Protein AF-A0A415E719-F1 (afdb_monomer_lite)

Organism: NCBI:txid1776384

Radius of gyration: 19.94 Å; chains: 1; bounding box: 47×19×59 Å

Structure (mmCIF, N/CA/C/O backbone):
data_AF-A0A415E719-F1
#
_entry.id   AF-A0A415E719-F1
#
loop_
_atom_site.group_PDB
_atom_site.id
_atom_site.type_symbol
_atom_site.label_atom_id
_atom_site.label_alt_id
_atom_site.label_comp_id
_atom_site.label_asym_id
_atom_site.label_entity_id
_atom_site.label_seq_id
_atom_site.pdbx_PDB_ins_code
_atom_site.Cartn_x
_atom_site.Cartn_y
_atom_site.Cartn_z
_atom_site.occupancy
_atom_site.B_iso_or_equiv
_atom_site.auth_seq_id
_atom_site.auth_comp_id
_atom_site.auth_asym_id
_atom_site.auth_atom_id
_atom_site.pdbx_PDB_model_num
ATOM 1 N N . MET A 1 1 ? -12.260 -3.861 16.061 1.00 79.56 1 MET A N 1
ATOM 2 C CA . MET A 1 1 ? -10.880 -4.260 16.446 1.00 79.56 1 MET A CA 1
ATOM 3 C C . MET A 1 1 ? -10.538 -3.891 17.884 1.00 79.56 1 MET A C 1
ATOM 5 O O . MET A 1 1 ? -10.960 -2.849 18.372 1.00 79.56 1 MET A O 1
ATOM 9 N N . SER A 1 2 ? -9.716 -4.705 18.539 1.00 88.38 2 SER A N 1
ATOM 10 C CA . SER A 1 2 ? -9.002 -4.443 19.792 1.00 88.38 2 SER A CA 1
ATOM 11 C C . SER A 1 2 ? -7.810 -3.487 19.600 1.00 88.38 2 SER A C 1
ATOM 13 O O . SER A 1 2 ? -7.333 -3.277 18.489 1.00 88.38 2 SER A O 1
ATOM 15 N N . ILE A 1 3 ? -7.284 -2.926 20.699 1.00 88.25 3 ILE A N 1
ATOM 16 C CA . ILE A 1 3 ? -6.086 -2.055 20.663 1.00 88.25 3 ILE A CA 1
ATOM 17 C C . ILE A 1 3 ? -4.867 -2.808 20.106 1.00 88.25 3 ILE A C 1
ATOM 19 O O . ILE A 1 3 ? -4.057 -2.233 19.385 1.00 88.25 3 ILE A O 1
ATOM 23 N N . ARG A 1 4 ? -4.747 -4.104 20.417 1.00 92.38 4 ARG A N 1
ATOM 24 C CA . ARG A 1 4 ? -3.652 -4.947 19.928 1.00 92.38 4 ARG A CA 1
ATOM 25 C C . ARG A 1 4 ? -3.716 -5.135 18.413 1.00 92.38 4 ARG A C 1
ATOM 27 O O . ARG A 1 4 ? -2.681 -5.065 17.762 1.00 92.38 4 ARG A O 1
ATOM 34 N N . GLU A 1 5 ? -4.910 -5.357 17.872 1.00 92.50 5 GLU A N 1
ATOM 35 C CA . GLU A 1 5 ? -5.115 -5.480 16.424 1.00 92.50 5 GLU A CA 1
ATOM 36 C C . GLU A 1 5 ? -4.792 -4.162 15.717 1.00 92.50 5 GLU A C 1
ATOM 38 O O . GLU A 1 5 ? -4.016 -4.177 14.773 1.00 92.50 5 GLU A O 1
ATOM 43 N N . ILE A 1 6 ? -5.249 -3.021 16.251 1.00 92.06 6 ILE A N 1
ATOM 44 C CA . ILE A 1 6 ? -4.902 -1.688 15.725 1.00 92.06 6 ILE A CA 1
ATOM 45 C C . ILE A 1 6 ? -3.381 -1.489 15.672 1.00 92.06 6 ILE A C 1
ATOM 47 O O . ILE A 1 6 ? -2.851 -1.062 14.648 1.00 92.06 6 ILE A O 1
ATOM 51 N N . ALA A 1 7 ? -2.665 -1.815 16.753 1.00 93.62 7 ALA A N 1
ATOM 52 C CA . ALA A 1 7 ? -1.209 -1.692 16.792 1.00 93.62 7 ALA A CA 1
ATOM 53 C C . ALA A 1 7 ? -0.524 -2.587 15.744 1.00 93.62 7 ALA A C 1
ATOM 55 O O . ALA A 1 7 ? 0.378 -2.123 15.050 1.00 93.62 7 ALA A O 1
ATOM 56 N N . SER A 1 8 ? -0.993 -3.830 15.589 1.00 95.62 8 SER A N 1
ATOM 57 C CA . SER A 1 8 ? -0.495 -4.762 14.569 1.00 95.62 8 SER A CA 1
ATOM 58 C C . SER A 1 8 ? -0.735 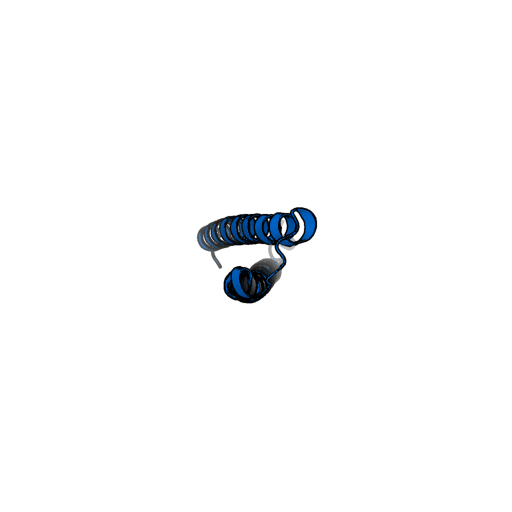-4.233 13.154 1.00 95.62 8 SER A C 1
ATOM 60 O O . SER A 1 8 ? 0.173 -4.239 12.330 1.00 95.62 8 SER A O 1
ATOM 62 N N . THR A 1 9 ? -1.932 -3.711 12.869 1.00 95.12 9 THR A N 1
ATOM 63 C CA . THR A 1 9 ? -2.258 -3.135 11.558 1.00 95.12 9 THR A CA 1
ATOM 64 C C . THR A 1 9 ? -1.402 -1.905 11.258 1.00 95.12 9 THR A C 1
ATOM 66 O O . THR A 1 9 ? -0.919 -1.757 10.139 1.00 95.12 9 THR A O 1
ATOM 69 N N . ILE A 1 10 ? -1.154 -1.036 12.244 1.00 95.94 10 ILE A N 1
ATOM 70 C CA . ILE A 1 10 ? -0.259 0.125 12.089 1.00 95.94 10 ILE A CA 1
ATOM 71 C C . ILE A 1 10 ? 1.184 -0.317 11.808 1.00 95.94 10 ILE A C 1
ATOM 73 O O . ILE A 1 10 ? 1.872 0.300 10.989 1.00 95.94 10 ILE A O 1
ATOM 77 N N . GLU A 1 11 ? 1.656 -1.370 12.472 1.00 96.38 11 GLU A N 1
ATOM 78 C CA . GLU A 1 11 ? 2.982 -1.936 12.234 1.00 96.38 11 GLU A CA 1
ATOM 79 C C . GLU A 1 11 ? 3.104 -2.487 10.805 1.00 96.38 11 GLU A C 1
ATOM 81 O O . GLU A 1 11 ? 4.038 -2.119 10.089 1.00 96.38 11 GLU A O 1
ATOM 86 N N . GLU A 1 12 ? 2.127 -3.271 10.343 1.00 96.25 12 GLU A N 1
ATOM 87 C CA . GLU A 1 12 ? 2.070 -3.760 8.959 1.00 96.25 12 GLU A CA 1
ATOM 88 C C . GLU A 1 12 ? 2.060 -2.617 7.938 1.00 96.25 12 GLU A C 1
ATOM 90 O O . GLU A 1 12 ? 2.852 -2.617 6.998 1.00 96.25 12 GLU A O 1
ATOM 95 N N . LEU A 1 13 ? 1.220 -1.601 8.151 1.00 97.38 13 LEU A N 1
ATOM 96 C CA . LEU A 1 13 ? 1.178 -0.404 7.311 1.00 97.38 13 LEU A CA 1
ATOM 97 C C . LEU A 1 13 ? 2.537 0.309 7.288 1.00 97.38 13 LEU A C 1
ATOM 99 O O . LEU A 1 13 ? 2.994 0.753 6.237 1.00 97.38 13 LEU A O 1
ATOM 103 N N . SER A 1 14 ? 3.237 0.374 8.420 1.00 96.94 14 SER A N 1
ATOM 104 C CA . SER A 1 14 ? 4.576 0.968 8.485 1.00 96.94 14 SER A CA 1
ATOM 105 C C . SER A 1 14 ? 5.601 0.187 7.653 1.00 96.94 14 SER A C 1
ATOM 107 O O . SER A 1 14 ? 6.493 0.790 7.054 1.00 96.94 14 SER A O 1
ATOM 109 N N . TYR A 1 15 ? 5.492 -1.143 7.589 1.00 96.69 15 TYR A N 1
ATOM 110 C CA . TYR A 1 15 ? 6.320 -1.969 6.706 1.00 96.69 15 TYR A CA 1
ATOM 111 C C . TYR A 1 15 ? 5.969 -1.780 5.228 1.00 96.69 15 TYR A C 1
ATOM 113 O O . TYR A 1 15 ? 6.871 -1.587 4.405 1.00 96.69 15 TYR A O 1
ATOM 121 N N . ASP A 1 16 ? 4.678 -1.769 4.899 1.00 96.06 16 ASP A N 1
ATOM 122 C CA . ASP A 1 16 ? 4.188 -1.532 3.540 1.00 96.06 16 ASP A CA 1
ATOM 123 C C . ASP A 1 16 ? 4.666 -0.153 3.032 1.00 96.06 16 ASP A C 1
ATOM 125 O O . ASP A 1 16 ? 5.215 -0.053 1.934 1.00 96.06 16 ASP A O 1
ATOM 129 N N . ALA A 1 17 ? 4.596 0.896 3.863 1.00 96.75 17 ALA A N 1
ATOM 130 C CA . ALA A 1 17 ? 5.072 2.242 3.528 1.00 96.75 17 ALA A CA 1
ATOM 131 C C . ALA A 1 17 ? 6.581 2.298 3.224 1.00 96.75 17 ALA A C 1
ATOM 133 O O . ALA A 1 17 ? 6.990 2.919 2.243 1.00 96.75 17 ALA A O 1
ATOM 134 N N . ARG A 1 18 ? 7.421 1.620 4.022 1.00 96.69 18 ARG A N 1
ATOM 135 C CA . ARG A 1 18 ? 8.876 1.538 3.763 1.00 96.69 18 ARG A CA 1
ATOM 136 C C . ARG A 1 18 ? 9.190 0.794 2.467 1.00 96.69 18 ARG A C 1
ATOM 138 O O . ARG A 1 18 ? 10.135 1.146 1.761 1.00 96.69 18 ARG A O 1
ATOM 145 N N . THR A 1 19 ? 8.407 -0.236 2.158 1.00 95.62 19 THR A N 1
ATOM 146 C CA . THR A 1 19 ? 8.558 -1.002 0.916 1.00 95.62 19 THR A CA 1
ATOM 147 C C . THR A 1 19 ? 8.194 -0.141 -0.291 1.00 95.62 19 THR A C 1
ATOM 149 O O . THR A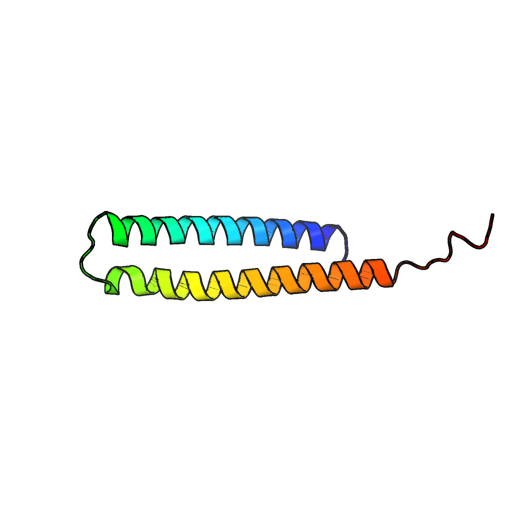 1 19 ? 8.947 -0.100 -1.261 1.00 95.62 19 THR A O 1
ATOM 152 N N . ILE A 1 20 ? 7.087 0.603 -0.204 1.00 96.19 20 ILE A N 1
ATOM 153 C CA . ILE A 1 20 ? 6.656 1.568 -1.224 1.00 96.19 20 ILE A CA 1
ATOM 154 C C . ILE A 1 20 ? 7.754 2.611 -1.470 1.00 96.19 20 ILE A C 1
ATOM 156 O O . ILE A 1 20 ? 8.150 2.790 -2.619 1.00 96.19 20 ILE A O 1
ATOM 160 N N . ASP A 1 21 ? 8.302 3.227 -0.418 1.00 95.25 21 ASP A N 1
ATOM 161 C CA . ASP A 1 21 ? 9.399 4.204 -0.532 1.00 95.25 21 ASP A CA 1
ATOM 162 C C . ASP A 1 21 ? 10.645 3.600 -1.203 1.00 95.25 21 ASP A C 1
ATOM 164 O O . ASP A 1 21 ? 11.207 4.176 -2.136 1.00 95.25 21 ASP A O 1
ATOM 168 N N . SER A 1 22 ? 11.027 2.378 -0.820 1.00 94.00 22 SER A N 1
ATOM 169 C CA . SER A 1 22 ? 12.161 1.678 -1.438 1.00 94.00 22 SER A CA 1
ATOM 170 C C . SER A 1 22 ? 11.954 1.458 -2.941 1.00 94.00 22 SER A C 1
ATOM 172 O O . SER A 1 22 ? 12.878 1.657 -3.729 1.00 94.00 22 SER A O 1
ATOM 174 N N . ILE A 1 23 ? 10.739 1.097 -3.363 1.00 93.50 23 ILE A N 1
ATOM 175 C CA . ILE A 1 23 ? 10.410 0.928 -4.784 1.00 93.50 23 ILE A CA 1
ATOM 176 C C . ILE A 1 23 ? 10.391 2.284 -5.515 1.00 93.50 23 ILE A C 1
ATOM 178 O O . ILE A 1 23 ? 10.875 2.376 -6.644 1.00 93.50 23 ILE A O 1
ATOM 182 N N . GLN A 1 24 ? 9.926 3.363 -4.875 1.00 91.12 24 GLN A N 1
ATOM 183 C CA . GLN A 1 24 ? 10.015 4.714 -5.450 1.00 91.12 24 GLN A CA 1
ATOM 184 C C . GLN A 1 24 ? 11.464 5.124 -5.715 1.00 91.12 24 GLN A C 1
ATOM 186 O O . GLN A 1 24 ? 11.746 5.716 -6.758 1.00 91.12 24 GLN A O 1
ATOM 191 N N . GLN A 1 25 ? 12.392 4.767 -4.823 1.00 89.31 25 GLN A N 1
ATOM 192 C CA . GLN A 1 25 ? 13.816 5.000 -5.056 1.00 89.31 25 GLN A CA 1
ATOM 193 C C . GLN A 1 25 ? 14.329 4.225 -6.270 1.00 89.31 25 GLN A C 1
ATOM 195 O O . GLN A 1 25 ? 15.086 4.791 -7.054 1.00 89.31 25 GLN A O 1
ATOM 200 N N . VAL A 1 26 ? 13.888 2.980 -6.486 1.00 88.06 26 VAL A N 1
ATOM 201 C CA . VAL A 1 26 ? 14.239 2.208 -7.694 1.00 88.06 26 VAL A CA 1
ATOM 202 C C . VAL A 1 26 ? 13.802 2.951 -8.959 1.00 88.06 26 VAL A C 1
ATOM 204 O O . VAL A 1 26 ? 14.620 3.137 -9.859 1.00 88.06 26 VAL A O 1
ATOM 207 N N . PHE A 1 27 ? 12.567 3.460 -9.014 1.00 88.81 27 PHE A N 1
ATOM 208 C CA . PHE A 1 27 ? 12.115 4.255 -10.163 1.00 88.81 27 PHE A CA 1
ATOM 209 C C . PHE A 1 27 ? 12.878 5.566 -10.314 1.00 88.81 27 PHE A C 1
ATOM 211 O O . PHE A 1 27 ? 13.208 5.955 -11.432 1.00 88.81 27 PHE A O 1
ATOM 218 N N . PHE A 1 28 ? 13.189 6.246 -9.209 1.00 86.50 28 PHE A N 1
ATOM 219 C CA . PHE A 1 28 ? 14.001 7.457 -9.252 1.00 86.50 28 PHE A CA 1
ATOM 220 C C . PHE A 1 28 ? 15.378 7.169 -9.866 1.00 86.50 28 PHE A C 1
ATOM 222 O O . PHE A 1 28 ? 15.820 7.895 -10.756 1.00 86.50 28 PHE A O 1
ATOM 229 N N . GLN A 1 29 ? 16.037 6.081 -9.450 1.00 84.44 29 GLN A N 1
ATOM 230 C CA . GLN A 1 29 ? 17.299 5.660 -10.058 1.00 84.44 29 GLN A CA 1
ATOM 231 C C . GLN A 1 29 ? 17.122 5.343 -11.546 1.00 84.44 29 GLN A C 1
ATOM 233 O O . GLN A 1 29 ? 17.895 5.849 -12.353 1.00 84.44 29 GLN A O 1
ATOM 238 N N . ALA A 1 30 ? 16.089 4.589 -11.921 1.00 84.06 30 ALA A N 1
ATOM 239 C CA . ALA A 1 30 ? 15.815 4.228 -13.312 1.00 84.06 30 ALA A CA 1
ATOM 240 C C . ALA A 1 30 ? 15.653 5.461 -14.219 1.00 84.06 30 ALA A C 1
ATOM 242 O O . ALA A 1 30 ? 16.329 5.586 -15.241 1.00 84.06 30 ALA A O 1
ATOM 243 N N . ILE A 1 31 ? 14.798 6.404 -13.805 1.00 83.50 31 ILE A N 1
ATOM 244 C CA . ILE A 1 31 ? 14.438 7.600 -14.578 1.00 83.50 31 ILE A CA 1
ATOM 245 C C . ILE A 1 31 ? 15.622 8.564 -14.684 1.00 83.50 31 ILE A C 1
ATOM 247 O O . ILE A 1 31 ? 15.915 9.072 -15.765 1.00 83.50 31 ILE A O 1
ATOM 251 N N . PHE A 1 32 ? 16.304 8.839 -13.568 1.00 83.25 32 PHE A N 1
ATOM 252 C CA . PHE A 1 32 ? 17.304 9.909 -13.509 1.00 83.25 32 PHE A CA 1
ATOM 253 C C . PHE A 1 32 ? 18.745 9.435 -13.721 1.00 83.25 32 PHE A C 1
ATOM 255 O O . PHE A 1 32 ? 19.600 10.262 -14.035 1.00 83.25 32 PHE A O 1
ATOM 262 N N . ARG A 1 33 ? 19.040 8.133 -13.589 1.00 80.25 33 ARG A N 1
ATOM 263 C CA . ARG A 1 33 ? 20.357 7.563 -13.939 1.00 80.25 33 ARG A CA 1
ATOM 264 C C . ARG A 1 33 ? 20.414 6.948 -15.335 1.00 80.25 33 ARG A C 1
ATOM 266 O O . ARG A 1 33 ? 21.467 6.448 -15.721 1.00 80.25 33 ARG A O 1
ATOM 273 N N . GLY A 1 34 ? 19.338 7.076 -16.112 1.00 67.06 34 GLY A N 1
ATOM 274 C CA . GLY A 1 34 ? 19.355 6.824 -17.549 1.00 67.06 34 GLY A CA 1
ATOM 275 C C . GLY A 1 34 ? 19.322 5.348 -17.928 1.00 67.06 34 GLY A C 1
ATOM 276 O O . GLY A 1 34 ? 19.947 4.976 -18.920 1.00 67.06 34 GLY A O 1
ATOM 277 N N . GLU A 1 35 ? 18.605 4.507 -17.176 1.00 69.19 35 GLU A N 1
ATOM 278 C CA . GLU A 1 35 ? 18.303 3.167 -17.679 1.00 69.19 35 GLU A CA 1
ATOM 279 C C . GLU A 1 35 ? 17.342 3.272 -18.870 1.00 69.19 35 GLU A C 1
ATOM 281 O O . GLU A 1 35 ? 16.273 3.874 -18.789 1.00 69.19 35 GLU A O 1
ATOM 286 N N . THR A 1 36 ? 17.756 2.729 -20.014 1.00 62.53 36 THR A N 1
ATOM 287 C CA . THR A 1 36 ? 17.082 2.921 -21.307 1.00 62.53 36 THR A CA 1
ATOM 288 C C . THR A 1 36 ? 16.001 1.877 -21.592 1.00 62.53 36 THR A C 1
ATOM 290 O O . THR A 1 36 ? 15.257 2.023 -22.561 1.00 62.53 36 THR A O 1
ATOM 293 N N . THR A 1 37 ? 15.897 0.836 -20.762 1.00 69.50 37 THR A N 1
ATOM 294 C CA . THR A 1 37 ? 14.986 -0.302 -20.950 1.00 69.50 37 THR A CA 1
ATOM 295 C C . THR A 1 37 ? 14.024 -0.448 -19.780 1.00 69.50 37 THR A C 1
ATOM 297 O O . THR A 1 37 ? 14.432 -0.744 -18.660 1.00 69.50 37 THR A O 1
ATOM 300 N N . THR A 1 38 ? 12.731 -0.285 -20.054 1.00 70.94 38 THR A N 1
ATOM 301 C CA . THR A 1 38 ? 11.661 -0.358 -19.050 1.00 70.94 38 THR A CA 1
ATOM 302 C C . THR A 1 38 ? 11.407 -1.775 -18.532 1.00 70.94 38 THR A C 1
ATOM 304 O O . THR A 1 38 ? 11.002 -1.918 -17.384 1.00 70.94 38 THR A O 1
ATOM 307 N N . GLU A 1 39 ? 11.714 -2.812 -19.323 1.00 79.75 39 GLU A N 1
ATOM 308 C CA . GLU A 1 39 ? 11.479 -4.227 -18.970 1.00 79.75 39 GLU A CA 1
ATOM 309 C C . GLU A 1 39 ? 12.131 -4.635 -17.638 1.00 79.75 39 GLU A C 1
ATOM 311 O O . GLU A 1 39 ? 11.552 -5.394 -16.860 1.00 79.75 39 GLU A O 1
ATOM 316 N N . SER A 1 40 ? 13.305 -4.079 -17.315 1.00 80.75 40 SER A N 1
ATOM 317 C CA . SER A 1 40 ? 14.010 -4.328 -16.047 1.00 80.75 40 SER A CA 1
ATOM 318 C C . SER A 1 40 ? 13.224 -3.873 -14.806 1.00 80.75 40 SER A C 1
ATOM 320 O O . SER A 1 40 ? 13.541 -4.293 -13.690 1.00 80.75 40 SER A O 1
ATOM 322 N N . PHE A 1 41 ? 12.198 -3.033 -14.986 1.00 85.25 41 PHE A N 1
ATOM 323 C CA . PHE A 1 41 ? 11.414 -2.402 -13.922 1.00 85.25 41 PHE A CA 1
ATOM 324 C C . PHE A 1 41 ? 9.941 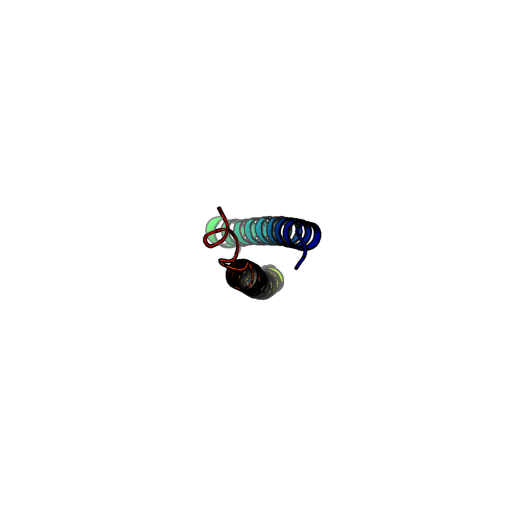-2.812 -13.899 1.00 85.25 41 PHE A C 1
ATOM 326 O O . PHE A 1 41 ? 9.225 -2.395 -12.987 1.00 85.25 41 PHE A O 1
ATOM 333 N N . ASP A 1 42 ? 9.481 -3.650 -14.831 1.00 87.19 42 ASP A N 1
ATOM 334 C CA . ASP A 1 42 ? 8.074 -4.066 -14.903 1.00 87.19 42 ASP A CA 1
ATOM 335 C C . ASP A 1 42 ? 7.607 -4.733 -13.600 1.00 87.19 42 ASP A C 1
ATOM 337 O O . ASP A 1 42 ? 6.526 -4.434 -13.087 1.00 87.19 42 ASP A O 1
ATOM 341 N N . TRP A 1 43 ? 8.458 -5.576 -13.003 1.00 88.19 43 TRP A N 1
ATOM 342 C CA . TRP A 1 43 ? 8.182 -6.209 -11.709 1.00 88.19 43 TRP A CA 1
ATOM 343 C C . TRP A 1 43 ? 8.016 -5.178 -10.588 1.00 88.19 43 TRP A C 1
ATOM 345 O O . TRP A 1 43 ? 7.157 -5.338 -9.722 1.00 88.19 43 TRP A O 1
ATOM 355 N N . ALA A 1 44 ? 8.824 -4.115 -10.603 1.00 89.69 44 ALA A N 1
ATOM 356 C CA . ALA A 1 44 ? 8.780 -3.068 -9.596 1.00 89.69 44 ALA A CA 1
ATOM 357 C C . ALA A 1 44 ? 7.503 -2.242 -9.763 1.00 89.69 44 ALA A C 1
ATOM 359 O O . ALA A 1 44 ? 6.864 -1.910 -8.768 1.00 89.69 44 ALA A O 1
ATOM 360 N N . PHE A 1 45 ? 7.095 -1.955 -11.005 1.00 89.94 45 PHE A N 1
ATOM 361 C CA . PHE A 1 45 ? 5.862 -1.229 -11.318 1.00 89.94 45 PHE A CA 1
ATOM 362 C C . PHE A 1 45 ? 4.609 -1.999 -10.893 1.00 89.94 45 PHE A C 1
ATOM 364 O O . PHE A 1 45 ? 3.751 -1.447 -10.199 1.00 89.94 45 PHE A O 1
ATOM 371 N N . ASP A 1 46 ? 4.530 -3.287 -11.226 1.00 92.81 46 ASP A N 1
ATOM 372 C CA . ASP A 1 46 ? 3.436 -4.159 -10.791 1.00 92.81 46 ASP A CA 1
ATOM 373 C C . ASP A 1 46 ? 3.393 -4.300 -9.257 1.00 92.81 46 ASP A C 1
ATOM 375 O O . ASP A 1 46 ? 2.336 -4.127 -8.639 1.00 92.81 46 ASP A O 1
ATOM 379 N N . ALA A 1 47 ? 4.547 -4.529 -8.619 1.00 92.62 47 ALA A N 1
ATOM 380 C CA . ALA A 1 47 ? 4.645 -4.609 -7.163 1.00 92.62 47 ALA A CA 1
ATOM 381 C C . ALA A 1 47 ? 4.222 -3.296 -6.489 1.00 92.62 47 ALA A C 1
ATOM 383 O O . ALA A 1 47 ? 3.455 -3.323 -5.526 1.00 92.62 47 ALA A O 1
ATOM 384 N N . PHE A 1 48 ? 4.660 -2.148 -7.014 1.00 94.56 48 PHE A N 1
ATOM 385 C CA . PHE A 1 48 ? 4.283 -0.830 -6.511 1.00 94.56 48 PHE A CA 1
ATOM 386 C C . PHE A 1 48 ? 2.771 -0.613 -6.570 1.00 94.56 48 PHE A C 1
ATOM 388 O O . PHE A 1 48 ? 2.169 -0.216 -5.571 1.00 94.56 48 PHE A O 1
ATOM 395 N N . GLY A 1 49 ? 2.140 -0.913 -7.709 1.00 94.94 49 GLY A N 1
ATOM 396 C CA . GLY A 1 49 ? 0.693 -0.776 -7.874 1.00 94.94 49 GLY A CA 1
ATOM 397 C C . GLY A 1 49 ? -0.091 -1.651 -6.893 1.00 94.94 49 GLY A C 1
ATOM 398 O O . GLY A 1 49 ? -0.997 -1.172 -6.211 1.00 94.94 49 GLY A O 1
ATOM 399 N N . LYS A 1 50 ? 0.297 -2.924 -6.751 1.00 95.75 50 LYS A N 1
ATOM 400 C CA . LYS A 1 50 ? -0.348 -3.858 -5.812 1.00 95.75 50 LYS A CA 1
ATOM 401 C C . LYS A 1 50 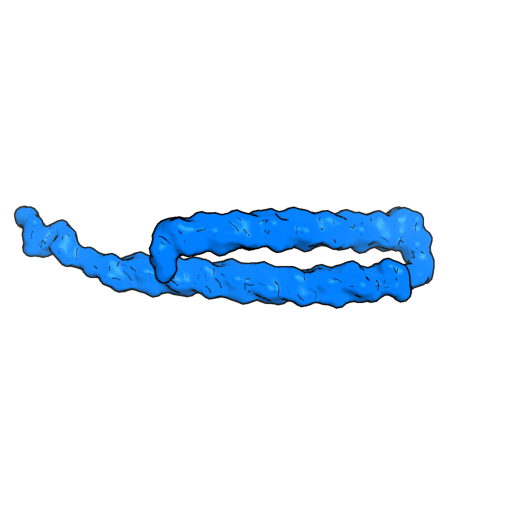? -0.178 -3.429 -4.356 1.00 95.75 50 LYS A C 1
ATOM 403 O O . LYS A 1 50 ? -1.148 -3.452 -3.597 1.00 95.75 50 LYS A O 1
ATOM 408 N N . LEU A 1 51 ? 1.031 -3.024 -3.968 1.00 96.00 51 LEU A N 1
ATOM 409 C CA . LEU A 1 51 ? 1.339 -2.607 -2.599 1.00 96.00 51 LEU A CA 1
ATOM 410 C C . LEU A 1 51 ? 0.624 -1.310 -2.229 1.00 96.00 51 LEU A C 1
ATOM 412 O O . LEU A 1 51 ? 0.005 -1.246 -1.173 1.00 96.00 51 LEU A O 1
ATOM 416 N N . THR A 1 52 ? 0.648 -0.301 -3.100 1.00 96.56 52 THR A N 1
ATOM 417 C CA . THR A 1 52 ? -0.038 0.978 -2.848 1.00 96.56 52 THR A CA 1
ATOM 418 C C . THR A 1 52 ? -1.553 0.808 -2.762 1.00 96.56 52 THR A C 1
ATOM 420 O O . THR A 1 52 ? -2.178 1.372 -1.862 1.00 96.56 52 THR A O 1
ATOM 423 N N . PHE A 1 53 ? -2.148 -0.020 -3.626 1.00 96.62 53 PHE A N 1
ATOM 424 C CA . PHE A 1 53 ? -3.572 -0.352 -3.553 1.00 96.62 53 PHE A CA 1
ATOM 425 C C . PHE A 1 53 ? -3.929 -1.070 -2.244 1.00 96.62 53 PHE A C 1
ATOM 427 O O . PHE A 1 53 ? -4.862 -0.670 -1.547 1.00 96.62 53 PHE A O 1
ATOM 434 N N . SER A 1 54 ? -3.158 -2.099 -1.878 1.00 96.00 54 SER A N 1
ATOM 435 C CA . SER A 1 54 ? -3.336 -2.839 -0.623 1.00 96.00 54 SER A CA 1
ATOM 436 C C . SER A 1 54 ? -3.208 -1.923 0.598 1.00 96.00 54 SER A C 1
ATOM 438 O O . SER A 1 54 ? -4.095 -1.904 1.452 1.00 96.00 54 SER A O 1
ATOM 440 N N . PHE A 1 55 ? -2.160 -1.096 0.641 1.00 97.00 55 PHE A N 1
ATOM 441 C CA . PHE A 1 55 ? -1.920 -0.116 1.699 1.00 97.00 55 PHE A CA 1
ATOM 442 C C . PHE A 1 55 ? -3.101 0.848 1.848 1.00 97.00 55 PHE A C 1
ATOM 444 O O . PHE A 1 55 ? -3.601 1.050 2.954 1.00 97.00 55 PHE A O 1
ATOM 451 N N . SER A 1 56 ? -3.594 1.400 0.734 1.00 97.69 56 SER A N 1
ATOM 452 C CA . SER A 1 56 ? -4.743 2.310 0.732 1.00 97.69 56 SER A CA 1
ATOM 453 C C . SER A 1 56 ? -5.998 1.652 1.312 1.00 97.69 56 SER A C 1
ATOM 455 O O . SER A 1 56 ? -6.698 2.265 2.117 1.00 97.69 56 SER A O 1
ATOM 457 N N . ASN A 1 57 ? -6.275 0.399 0.945 1.00 97.25 57 ASN A N 1
ATOM 458 C CA . ASN A 1 57 ? -7.435 -0.329 1.461 1.00 97.25 57 ASN A CA 1
ATOM 459 C C . ASN A 1 57 ? -7.303 -0.647 2.952 1.00 97.25 57 ASN A C 1
ATOM 461 O O . ASN A 1 57 ? -8.250 -0.419 3.701 1.00 97.25 57 ASN A O 1
ATOM 465 N N . LYS A 1 58 ? -6.128 -1.108 3.400 1.00 95.88 58 LYS A N 1
ATOM 466 C CA . LYS A 1 58 ? -5.854 -1.364 4.823 1.00 95.88 58 LYS A CA 1
ATOM 467 C C . LYS A 1 58 ? -5.986 -0.092 5.664 1.00 95.88 58 LYS A C 1
ATOM 469 O O . LYS A 1 58 ? -6.564 -0.131 6.745 1.00 95.88 58 LYS A O 1
ATOM 474 N N . MET A 1 59 ? -5.498 1.045 5.160 1.00 97.12 59 MET A N 1
ATOM 475 C CA . MET A 1 59 ? -5.667 2.353 5.805 1.00 97.12 59 MET A CA 1
ATOM 476 C C . MET A 1 59 ? -7.141 2.747 5.924 1.00 97.12 59 MET A C 1
ATOM 478 O O . MET A 1 59 ? -7.565 3.221 6.977 1.00 97.12 59 MET A O 1
ATOM 482 N N . ALA A 1 60 ? -7.921 2.563 4.854 1.00 97.06 60 ALA A N 1
ATOM 483 C CA . ALA A 1 60 ? -9.348 2.867 4.857 1.00 97.06 60 ALA A CA 1
ATOM 484 C C . ALA A 1 60 ? -10.113 1.977 5.847 1.00 97.06 60 ALA A C 1
ATOM 486 O O . ALA A 1 60 ? -10.873 2.503 6.652 1.00 97.06 60 ALA A O 1
ATOM 487 N N . GLN A 1 61 ? -9.845 0.669 5.854 1.00 95.06 61 GLN A N 1
ATOM 488 C CA . GLN A 1 61 ? -10.430 -0.263 6.823 1.00 95.06 61 GLN A CA 1
ATOM 489 C C . GLN A 1 61 ? -10.066 0.105 8.260 1.00 95.06 61 GLN A C 1
ATOM 491 O O . GLN A 1 61 ? -10.948 0.226 9.100 1.00 95.06 61 GLN A O 1
ATOM 496 N N . LEU A 1 62 ? -8.784 0.365 8.543 1.00 95.69 62 LEU A N 1
ATOM 497 C CA . LEU A 1 62 ? -8.349 0.777 9.877 1.00 95.69 62 LEU A CA 1
ATOM 498 C C . LEU A 1 62 ? -9.078 2.043 10.345 1.00 95.69 62 LEU A C 1
ATOM 500 O O . LEU A 1 62 ? -9.500 2.125 11.497 1.00 95.69 62 LEU A O 1
ATOM 504 N N . ARG A 1 63 ? -9.227 3.030 9.455 1.00 94.88 63 ARG A N 1
ATOM 505 C CA . ARG A 1 63 ? -9.990 4.249 9.730 1.00 94.88 63 ARG A CA 1
ATOM 506 C C . ARG A 1 63 ? -11.442 3.907 10.063 1.00 94.88 63 ARG A C 1
ATOM 508 O O . ARG A 1 63 ? -11.928 4.349 11.100 1.00 94.88 63 ARG A O 1
ATOM 515 N N . ASP A 1 64 ? -12.115 3.164 9.193 1.00 94.31 64 ASP A N 1
ATOM 516 C CA . ASP A 1 64 ? -13.545 2.872 9.317 1.00 94.31 64 ASP A CA 1
ATOM 517 C C . ASP A 1 64 ? -13.837 2.091 10.607 1.00 94.31 64 ASP A C 1
ATOM 519 O O . ASP A 1 64 ? -14.689 2.513 11.387 1.00 94.31 64 ASP A O 1
ATOM 523 N N . ASP A 1 65 ? -13.033 1.074 10.918 1.00 91.69 65 ASP A N 1
ATOM 524 C CA . ASP A 1 65 ? -13.153 0.283 12.146 1.00 91.69 65 ASP A CA 1
ATOM 525 C C . ASP A 1 65 ? -12.907 1.115 13.422 1.00 91.69 65 ASP A C 1
ATOM 527 O O . ASP A 1 65 ? -13.508 0.868 14.472 1.00 91.69 65 ASP A O 1
ATOM 531 N N . ILE A 1 66 ? -11.993 2.094 13.369 1.00 91.31 66 ILE A N 1
ATOM 532 C CA . ILE A 1 66 ? -11.746 3.016 14.487 1.00 91.31 66 ILE A CA 1
ATOM 533 C C . ILE A 1 66 ? -12.955 3.939 14.690 1.00 91.31 66 ILE A C 1
ATOM 535 O O . ILE A 1 66 ? -13.379 4.139 15.831 1.00 91.31 66 ILE A O 1
ATOM 539 N N . TYR A 1 67 ? -13.522 4.494 13.614 1.00 91.06 67 TYR A N 1
ATOM 540 C CA . TYR A 1 67 ? -14.701 5.360 13.701 1.00 91.06 67 TYR A CA 1
ATOM 541 C C . TYR A 1 67 ? -15.945 4.615 14.172 1.00 91.06 67 TYR A C 1
ATOM 543 O O . TYR A 1 67 ? -16.659 5.146 15.021 1.00 91.06 67 TYR A O 1
ATOM 551 N N . GLU A 1 68 ? -16.181 3.399 13.676 1.00 88.62 68 GLU A N 1
ATOM 552 C CA . GLU A 1 68 ? -17.281 2.547 14.130 1.00 88.62 68 GLU A CA 1
ATOM 553 C C . GLU A 1 68 ? -17.194 2.351 15.647 1.00 88.62 68 GLU A C 1
ATOM 555 O O . GLU A 1 68 ? -18.120 2.706 16.376 1.00 88.62 68 GLU A O 1
ATOM 560 N N . ARG A 1 69 ? -16.019 1.968 16.155 1.00 84.25 69 ARG A N 1
ATOM 561 C CA . ARG A 1 69 ? -15.804 1.777 17.593 1.00 84.25 69 ARG A CA 1
ATOM 562 C C . ARG A 1 69 ? -16.006 3.050 18.421 1.00 84.25 69 ARG A C 1
ATOM 564 O O . ARG A 1 69 ? -16.556 2.979 19.514 1.00 84.25 69 ARG A O 1
ATOM 571 N N . MET A 1 70 ? -15.570 4.208 17.922 1.00 84.12 70 MET A N 1
ATOM 572 C CA . MET A 1 70 ? -15.806 5.492 18.599 1.00 84.12 70 MET A CA 1
ATOM 573 C C . MET A 1 70 ? -17.285 5.896 18.585 1.00 84.12 70 MET A C 1
ATOM 575 O O . MET A 1 70 ? -17.737 6.569 19.506 1.00 84.12 70 MET A O 1
ATOM 579 N N . SER A 1 71 ? -18.040 5.504 17.556 1.00 80.81 71 SER A N 1
ATOM 580 C CA . SER A 1 71 ? -19.482 5.764 17.471 1.00 80.81 71 SER A CA 1
ATOM 581 C C . SER A 1 71 ? -20.319 4.831 18.354 1.00 80.81 71 SER A C 1
ATOM 583 O O . SER A 1 71 ? -21.409 5.208 18.782 1.00 80.81 71 SER A O 1
ATOM 585 N N . GLU A 1 72 ? -19.794 3.643 18.659 1.00 73.56 72 GLU A N 1
ATOM 586 C CA . GLU A 1 72 ? -20.397 2.657 19.560 1.00 73.56 72 GLU A CA 1
ATOM 587 C C . GLU A 1 72 ? -20.109 2.927 21.045 1.00 73.56 72 GLU A C 1
ATOM 589 O O . GLU A 1 72 ? -20.804 2.379 21.903 1.00 73.56 72 GLU A O 1
ATOM 594 N N . GLU A 1 73 ? -19.115 3.763 21.382 1.00 59.34 73 GLU A N 1
ATOM 595 C CA . GLU A 1 73 ? -18.894 4.196 22.765 1.00 59.34 73 GLU A CA 1
ATOM 596 C C . GLU A 1 73 ? -20.091 5.043 23.238 1.00 59.34 73 GLU A C 1
ATOM 598 O O . GLU A 1 73 ? -20.311 6.150 22.734 1.00 59.34 73 GLU A O 1
ATOM 603 N N . PRO A 1 74 ? -20.899 4.564 24.206 1.00 54.66 74 PRO A N 1
ATOM 604 C CA . PRO A 1 74 ? -22.133 5.242 24.548 1.00 54.66 74 PRO A CA 1
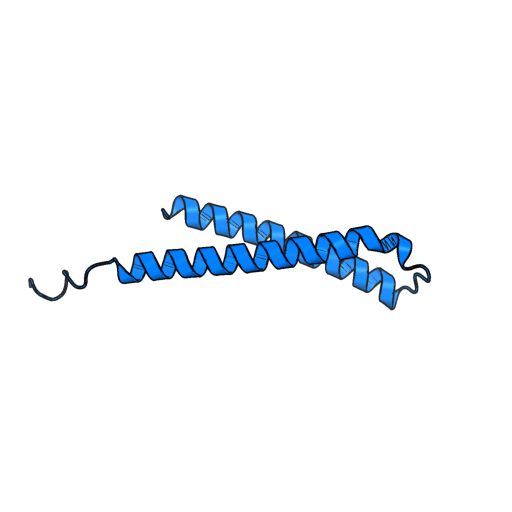ATOM 605 C C . PRO A 1 74 ? -21.853 6.601 25.182 1.00 54.66 74 PRO A C 1
ATOM 607 O O . PRO A 1 74 ? -21.033 6.743 26.093 1.00 54.66 74 PRO A O 1
ATOM 610 N N . SER A 1 75 ? -22.683 7.576 24.824 1.00 54.12 75 SER A N 1
ATOM 611 C CA . SER A 1 75 ? -22.890 8.854 25.518 1.00 54.12 75 SER A CA 1
ATOM 612 C C . SER A 1 75 ? -23.367 8.697 26.986 1.00 54.12 75 SER A C 1
ATOM 614 O O . SER A 1 75 ? -23.864 9.645 27.593 1.00 54.12 75 SER A O 1
ATOM 616 N N . GLU A 1 76 ? -23.234 7.511 27.590 1.00 51.69 76 GLU A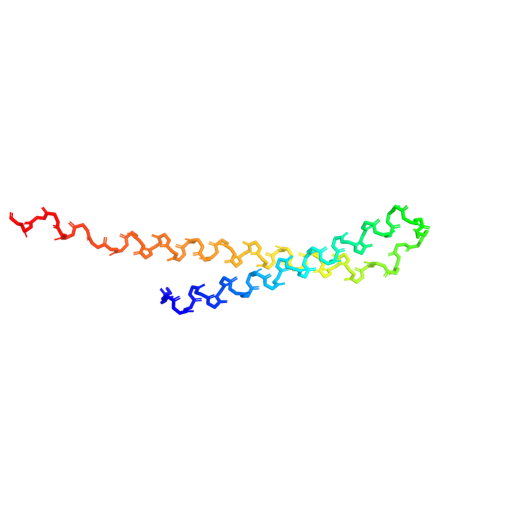 N 1
ATOM 617 C CA . GLU A 1 76 ? -23.807 7.117 28.884 1.00 51.69 76 GLU A CA 1
ATOM 618 C C . GLU A 1 76 ? -23.075 7.677 30.108 1.00 51.69 76 GLU A C 1
ATOM 620 O O . GLU A 1 76 ? -23.588 7.569 31.221 1.00 51.69 76 GLU A O 1
ATOM 625 N N . LYS A 1 77 ? -21.921 8.336 29.952 1.00 48.81 77 LYS A N 1
ATOM 626 C CA . LYS A 1 77 ? -21.249 8.986 31.093 1.00 48.81 77 LYS A CA 1
ATOM 627 C C . LYS A 1 77 ? -21.754 10.393 31.425 1.00 48.81 77 LYS A C 1
ATOM 629 O O . LYS A 1 77 ? -21.306 10.948 32.422 1.00 48.81 77 LYS A O 1
ATOM 634 N N . ILE A 1 78 ? -22.688 10.966 30.659 1.00 51.62 78 ILE A N 1
ATOM 635 C CA . ILE A 1 78 ? -23.126 12.364 30.863 1.00 51.62 78 ILE A CA 1
ATOM 636 C C . ILE A 1 78 ? -24.468 12.479 31.622 1.00 51.62 78 ILE A C 1
ATOM 638 O O . ILE A 1 78 ? -24.797 13.551 32.114 1.00 51.62 78 ILE A O 1
ATOM 642 N N . MET A 1 79 ? -25.228 11.392 31.819 1.00 49.16 79 MET A N 1
ATOM 643 C CA . MET A 1 79 ? -26.556 11.455 32.472 1.00 49.16 79 MET A CA 1
ATOM 644 C C . MET A 1 79 ? -26.646 10.847 33.882 1.00 49.16 79 MET A C 1
ATOM 646 O O . MET A 1 79 ? -27.749 10.683 34.403 1.00 49.16 79 MET A O 1
ATOM 650 N N . LYS A 1 80 ? -25.521 10.520 34.529 1.00 46.66 80 LYS A N 1
ATOM 651 C CA . LYS A 1 80 ? -25.504 10.108 35.944 1.00 46.66 80 LYS A CA 1
ATOM 652 C C . LYS A 1 80 ? -24.295 10.692 36.677 1.00 46.66 80 LYS A C 1
ATOM 654 O O . LYS A 1 80 ? -23.335 9.977 36.951 1.00 46.66 80 LYS A O 1
ATOM 659 N N . SER A 1 81 ? -24.357 11.981 36.997 1.00 43.47 81 SER A N 1
ATOM 660 C CA . SER A 1 81 ? -23.622 12.580 38.116 1.00 43.47 81 SER A CA 1
ATOM 661 C C . SER A 1 81 ? -24.477 13.634 38.794 1.00 43.47 81 SER A C 1
ATOM 663 O O . SER A 1 81 ? -25.350 14.209 38.110 1.00 43.47 81 SER A O 1
#

Foldseek 3Di:
DDPVVLVVLVVVLVVLVVLLVVLVVVVVCCVVVPPPDCVVCPVSVVVNVVSVVVSVVSVVVSVVVVVVVVVPPDPVVPPDD

pLDDT: mean 85.47, std 14.47, range [43.47, 97.69]

Sequence (81 aa):
MSIREIASTIEELSYDARTIDSIQQVFFQAIFRGETTTESFDWAFDAFGKLTFSFSNKMAQLRDDIYERMSEEPSEKIMKS

Secondary structure (DSSP, 8-state):
--HHHHHHHHHHHHHHHHHHHHHHHHHHHHHHTT---GGGGHHHHHHHHHHHHHHHHHHHHHHHHHHHHHHHS-GGGSS--